Protein AF-A0A2Z6N2M5-F1 (afdb_monomer)

InterPro domains:
  IPR001087 GDSL lipase/esterase [PF00657] (26-125)
  IPR036514 SGNH hydrolase superfamily [G3DSA:3.40.50.1110] (1-129)
  IPR051238 GDSL esterase/lipase [PTHR45650] (2-128)

Radius of gyration: 15.36 Å; Cα contacts (8 Å, |Δi|>4): 194; chains: 1; bounding box: 39×28×41 Å

pLDDT: mean 81.51, std 12.8, range [43.16, 97.88]

Mean predicted aligned error: 6.92 Å

Structure (mmCIF, N/CA/C/O backbone):
data_AF-A0A2Z6N2M5-F1
#
_entry.id   AF-A0A2Z6N2M5-F1
#
loop_
_atom_site.group_PDB
_atom_site.id
_atom_site.type_symbol
_atom_site.label_atom_id
_atom_site.label_alt_id
_atom_site.label_comp_id
_atom_site.label_asym_id
_atom_site.label_entity_id
_atom_site.label_seq_id
_atom_site.pdbx_PDB_ins_code
_atom_site.Cartn_x
_atom_site.Cartn_y
_atom_site.Cartn_z
_atom_site.occupancy
_atom_site.B_iso_or_equiv
_atom_site.auth_seq_id
_atom_site.auth_comp_id
_atom_site.auth_asym_id
_atom_site.auth_atom_id
_atom_site.pdbx_PDB_model_num
ATOM 1 N N . VAL A 1 1 ? -3.247 -4.335 -8.859 1.00 62.47 1 VAL A N 1
ATOM 2 C CA . VAL A 1 1 ? -2.649 -3.919 -7.562 1.00 62.47 1 VAL A CA 1
ATOM 3 C C . VAL A 1 1 ? -1.385 -3.094 -7.821 1.00 62.47 1 VAL A C 1
ATOM 5 O O . VAL A 1 1 ? -1.059 -2.895 -8.981 1.00 62.47 1 VAL A O 1
ATOM 8 N N . GLY A 1 2 ? -0.730 -2.528 -6.804 1.00 76.81 2 GLY A N 1
ATOM 9 C CA . GLY A 1 2 ? 0.497 -1.729 -6.975 1.00 76.81 2 GLY A CA 1
ATOM 10 C C . GLY A 1 2 ? 0.262 -0.245 -7.291 1.00 76.81 2 GLY A C 1
ATOM 11 O O . GLY A 1 2 ? -0.400 0.107 -8.268 1.00 76.81 2 GLY A O 1
ATOM 12 N N . ASN A 1 3 ? 0.821 0.631 -6.452 1.00 86.31 3 ASN A N 1
ATOM 13 C CA . ASN A 1 3 ? 0.599 2.078 -6.532 1.00 86.31 3 ASN A CA 1
ATOM 14 C C . ASN A 1 3 ? 1.305 2.737 -7.729 1.00 86.31 3 ASN A C 1
ATOM 16 O O . ASN A 1 3 ? 0.807 3.731 -8.247 1.00 86.31 3 ASN A O 1
ATOM 20 N N . ASN A 1 4 ? 2.396 2.159 -8.242 1.00 86.19 4 ASN A N 1
ATOM 21 C CA . ASN A 1 4 ? 3.147 2.719 -9.375 1.00 86.19 4 ASN A CA 1
ATOM 22 C C . ASN A 1 4 ? 2.326 2.863 -10.660 1.00 86.19 4 ASN A C 1
ATOM 24 O O . ASN A 1 4 ? 2.634 3.712 -11.491 1.00 86.19 4 ASN A O 1
ATOM 28 N N . ASN A 1 5 ? 1.263 2.072 -10.822 1.00 84.62 5 ASN A N 1
ATOM 29 C CA . ASN A 1 5 ? 0.389 2.163 -11.993 1.00 84.62 5 ASN A CA 1
ATOM 30 C C . ASN A 1 5 ? -0.408 3.481 -12.032 1.00 84.62 5 ASN A C 1
ATOM 32 O O . ASN A 1 5 ? -0.881 3.872 -13.093 1.00 84.62 5 ASN A O 1
ATOM 36 N N . PHE A 1 6 ? -0.501 4.183 -10.898 1.00 86.06 6 PHE A N 1
ATOM 37 C CA . PHE A 1 6 ? -1.124 5.503 -10.758 1.00 86.06 6 PHE A CA 1
ATOM 38 C C . PHE A 1 6 ? -0.097 6.648 -10.783 1.00 86.06 6 PHE A C 1
ATOM 40 O O . PHE A 1 6 ? -0.462 7.812 -10.650 1.00 86.06 6 PHE A O 1
ATOM 47 N N . LEU A 1 7 ? 1.191 6.333 -10.954 1.00 86.75 7 LEU A N 1
ATOM 48 C CA . LEU A 1 7 ? 2.277 7.304 -11.050 1.00 86.75 7 LEU A CA 1
ATOM 49 C C . LEU A 1 7 ? 2.629 7.519 -12.526 1.00 86.75 7 LEU A C 1
ATOM 51 O O . LEU A 1 7 ? 3.086 6.596 -13.207 1.00 86.75 7 LEU A O 1
ATOM 55 N N . GLN A 1 8 ? 2.411 8.733 -13.034 1.00 87.38 8 GLN A N 1
ATOM 56 C CA . GLN A 1 8 ? 2.562 9.055 -14.457 1.00 87.38 8 GLN A CA 1
ATOM 57 C C . GLN A 1 8 ? 3.958 8.701 -14.986 1.00 87.38 8 GLN A C 1
ATOM 59 O O . GLN A 1 8 ? 4.066 7.999 -15.993 1.00 87.38 8 GLN A O 1
ATOM 64 N N . TYR A 1 9 ? 5.002 9.099 -14.258 1.00 86.12 9 TYR A N 1
ATOM 65 C CA . TYR A 1 9 ? 6.400 9.017 -14.685 1.00 86.12 9 TYR A CA 1
ATOM 66 C C . TYR A 1 9 ? 7.147 7.802 -14.126 1.00 86.12 9 TYR A C 1
ATOM 68 O O . TYR A 1 9 ? 8.353 7.685 -14.317 1.00 86.12 9 TYR A O 1
ATOM 76 N N . SER A 1 10 ? 6.466 6.897 -13.414 1.00 85.81 10 SER A N 1
ATOM 77 C CA . SER A 1 10 ? 7.134 5.724 -12.844 1.00 85.81 10 SER A CA 1
ATOM 78 C C . SER A 1 10 ? 7.596 4.778 -13.945 1.00 85.81 10 SER A C 1
ATOM 80 O O . SER A 1 10 ? 6.794 4.361 -14.782 1.00 85.81 10 SER A O 1
ATOM 82 N N . LEU A 1 11 ? 8.874 4.399 -13.913 1.00 81.38 11 LEU A N 1
ATOM 83 C CA . LEU A 1 11 ? 9.399 3.314 -14.747 1.00 81.38 11 LEU A CA 1
ATOM 84 C C . LEU A 1 11 ? 9.170 1.942 -14.103 1.00 81.38 11 LEU A C 1
ATOM 86 O O . LEU A 1 11 ? 9.079 0.931 -14.793 1.00 81.38 11 LEU A O 1
ATOM 90 N N . ALA A 1 12 ? 9.014 1.900 -12.779 1.00 79.25 12 ALA A N 1
ATOM 91 C CA . ALA A 1 12 ? 8.695 0.689 -12.034 1.00 79.25 12 ALA A CA 1
ATOM 92 C C . ALA A 1 12 ? 7.184 0.417 -12.057 1.00 79.25 12 ALA A C 1
ATOM 94 O O . ALA A 1 12 ? 6.539 0.411 -11.014 1.00 79.25 12 ALA A O 1
ATOM 95 N N . LYS A 1 13 ? 6.594 0.215 -13.238 1.00 78.31 13 LYS A N 1
ATOM 96 C CA . LYS A 1 13 ? 5.185 -0.187 -13.360 1.00 78.31 13 LYS A CA 1
ATOM 97 C C . LYS A 1 13 ? 5.051 -1.700 -13.448 1.00 78.31 13 LYS A C 1
ATOM 99 O O . LYS A 1 13 ? 5.927 -2.400 -13.945 1.00 78.31 13 LYS A O 1
ATOM 104 N N . SER A 1 14 ? 3.929 -2.201 -12.956 1.00 71.06 14 SER A N 1
ATOM 105 C CA . SER A 1 14 ? 3.609 -3.630 -12.917 1.00 71.06 14 SER A CA 1
ATOM 106 C C . SER A 1 14 ? 2.375 -3.968 -13.761 1.00 71.06 14 SER A C 1
ATOM 108 O O . SER A 1 14 ? 1.793 -5.042 -13.618 1.00 71.06 14 SER A O 1
ATOM 110 N N . ASN A 1 15 ? 1.957 -3.044 -14.632 1.00 72.44 15 ASN A N 1
ATOM 111 C CA . ASN A 1 15 ? 0.843 -3.192 -15.569 1.00 72.44 15 ASN A CA 1
ATOM 112 C C . ASN A 1 15 ? 1.293 -3.500 -17.011 1.00 72.44 15 ASN A C 1
ATOM 114 O O . ASN A 1 15 ? 0.517 -3.313 -17.945 1.00 72.44 15 ASN A O 1
ATOM 118 N N . PHE A 1 16 ? 2.536 -3.948 -17.202 1.00 69.81 16 PHE A N 1
ATOM 119 C CA . PHE A 1 16 ? 3.013 -4.380 -18.513 1.00 69.81 16 PHE A CA 1
ATOM 120 C C . PHE A 1 16 ? 2.441 -5.755 -18.907 1.00 69.81 16 PHE A C 1
ATOM 122 O O . PHE A 1 16 ? 2.191 -6.569 -18.015 1.00 69.81 16 PHE A O 1
ATOM 129 N N . PRO A 1 17 ? 2.291 -6.048 -20.215 1.00 59.53 17 PRO A N 1
ATOM 130 C CA . PRO A 1 17 ? 1.614 -7.255 -20.708 1.00 59.53 17 PRO A CA 1
ATOM 131 C C . PRO A 1 17 ? 2.220 -8.583 -20.243 1.00 59.53 17 PRO A C 1
ATOM 133 O O . PRO A 1 17 ? 1.522 -9.586 -20.192 1.00 59.53 17 PRO A O 1
ATOM 136 N N . TRP A 1 18 ? 3.515 -8.605 -19.916 1.00 66.19 18 TRP A N 1
ATOM 137 C CA . TRP A 1 18 ? 4.199 -9.817 -19.461 1.00 66.19 18 TRP A CA 1
ATOM 138 C C . TRP A 1 18 ? 3.990 -10.129 -17.979 1.00 66.19 18 TRP A C 1
ATOM 140 O O . TRP A 1 18 ? 4.227 -11.257 -17.565 1.00 66.19 18 TRP A O 1
ATOM 150 N N . TYR A 1 19 ? 3.530 -9.171 -17.172 1.00 64.00 19 TYR A N 1
ATOM 151 C CA . TYR A 1 19 ? 3.161 -9.444 -15.788 1.00 64.00 19 TYR A CA 1
ATOM 152 C C . TYR A 1 19 ? 1.778 -10.091 -15.739 1.00 64.00 19 TYR A C 1
ATOM 154 O O . TYR A 1 19 ? 0.853 -9.624 -16.385 1.00 64.00 19 TYR A O 1
ATOM 162 N N . GLY A 1 20 ? 1.603 -11.144 -14.940 1.00 58.81 20 GLY A N 1
ATOM 163 C CA . GLY A 1 20 ? 0.319 -11.846 -14.817 1.00 58.81 20 GLY A CA 1
ATOM 164 C C . GLY A 1 20 ? -0.040 -12.819 -15.949 1.00 58.81 20 GLY A C 1
ATOM 165 O O . GLY A 1 20 ? -1.193 -13.237 -16.004 1.00 58.81 20 GLY A O 1
ATOM 166 N N . ILE A 1 21 ? 0.912 -13.207 -16.809 1.00 62.44 21 ILE A N 1
ATOM 167 C CA . ILE A 1 21 ? 0.690 -14.208 -17.874 1.00 62.44 21 ILE A CA 1
ATOM 168 C C . ILE A 1 21 ? 0.097 -15.519 -17.326 1.00 62.44 21 ILE A C 1
ATOM 170 O O . ILE A 1 21 ? -0.770 -16.103 -17.971 1.00 62.44 21 ILE A O 1
ATOM 174 N N . ASP A 1 22 ? 0.491 -15.942 -16.119 1.00 65.88 22 ASP A N 1
ATOM 175 C CA . ASP A 1 22 ? 0.020 -17.200 -15.522 1.00 65.88 22 ASP A CA 1
ATOM 176 C C . ASP A 1 22 ? -1.321 -17.052 -14.767 1.00 65.88 22 ASP A C 1
ATOM 178 O O . ASP A 1 22 ? -1.805 -18.007 -14.155 1.00 65.88 22 ASP A O 1
ATOM 182 N N . TYR A 1 23 ? -1.951 -15.867 -14.777 1.00 61.75 23 TYR A N 1
ATOM 183 C CA . TYR A 1 23 ? -3.311 -15.693 -14.255 1.00 61.75 23 TYR A CA 1
ATOM 184 C C . TYR A 1 23 ? -4.358 -16.079 -15.295 1.00 61.75 23 TYR A C 1
ATOM 186 O O . TYR A 1 23 ? -4.192 -15.854 -16.492 1.00 61.75 23 TYR A O 1
ATOM 194 N N . SER A 1 24 ? -5.506 -16.570 -14.817 1.00 59.69 24 SER A N 1
ATOM 195 C CA . SER A 1 24 ? -6.686 -16.768 -15.662 1.00 59.69 24 SER A CA 1
ATOM 196 C C . SER A 1 24 ? -7.039 -15.460 -16.385 1.00 59.69 24 SER A C 1
ATOM 198 O O . SER A 1 24 ? -7.325 -14.449 -15.741 1.00 59.69 24 SER A O 1
ATOM 200 N N . GLY A 1 25 ? -6.959 -15.475 -17.718 1.0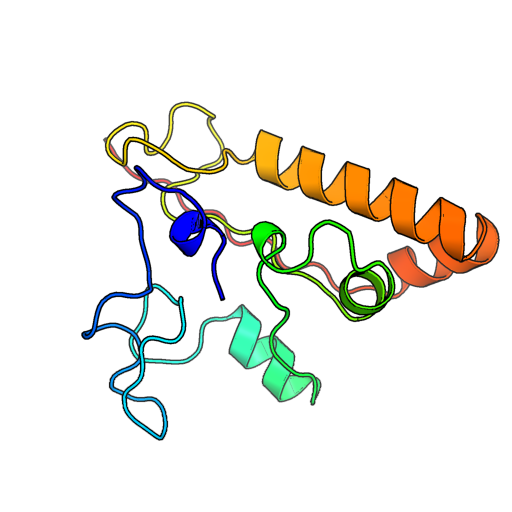0 66.44 25 GLY A N 1
ATOM 201 C CA . GLY A 1 25 ? -7.185 -14.317 -18.587 1.00 66.44 25 GLY A CA 1
ATOM 202 C C . GLY A 1 25 ? -5.928 -13.572 -19.058 1.00 66.44 25 GLY A C 1
ATOM 203 O O . GLY A 1 25 ? -6.066 -12.683 -19.892 1.00 66.44 25 GLY A O 1
ATOM 204 N N . GLY A 1 26 ? -4.726 -13.910 -18.567 1.00 60.09 26 GLY A N 1
ATOM 205 C CA . GLY A 1 26 ? -3.448 -13.368 -19.060 1.00 60.09 26 GLY A CA 1
ATOM 206 C C . GLY A 1 26 ? -3.298 -11.844 -18.944 1.00 60.09 26 GLY A C 1
ATOM 207 O O . GLY A 1 26 ? -2.561 -11.236 -19.716 1.00 60.09 26 GLY A O 1
ATOM 208 N N . GLN A 1 27 ? -4.039 -11.205 -18.030 1.00 61.44 27 GLN A N 1
ATOM 209 C CA . GLN A 1 27 ? -4.042 -9.750 -17.872 1.00 61.44 27 GLN A CA 1
ATOM 210 C C . GLN A 1 27 ? -3.049 -9.276 -16.814 1.00 61.44 27 GLN A C 1
ATOM 212 O O . GLN A 1 27 ? -2.885 -9.889 -15.755 1.00 61.44 27 GLN A O 1
ATOM 217 N N . ALA A 1 28 ? -2.464 -8.103 -17.064 1.00 60.31 28 ALA A N 1
ATOM 218 C CA . ALA A 1 28 ? -1.541 -7.466 -16.144 1.00 60.31 28 ALA A CA 1
ATOM 219 C C . ALA A 1 28 ? -2.201 -7.155 -14.800 1.00 60.31 28 ALA A C 1
ATOM 221 O O . ALA A 1 28 ? -3.036 -6.262 -14.661 1.00 60.31 28 ALA A O 1
ATOM 222 N N . THR A 1 29 ? -1.795 -7.896 -13.772 1.00 64.31 29 THR A N 1
ATOM 223 C CA . THR A 1 29 ? -2.458 -7.824 -12.469 1.00 64.31 29 THR A CA 1
ATOM 224 C C . THR A 1 29 ? -1.947 -6.690 -11.578 1.00 64.31 29 THR A C 1
ATOM 226 O O . THR A 1 29 ? -2.489 -6.442 -10.493 1.00 64.31 29 THR A O 1
ATOM 229 N N . GLY A 1 30 ? -0.902 -5.980 -12.011 1.00 60.81 30 GLY A N 1
ATOM 230 C CA . GLY A 1 30 ? -0.235 -4.969 -11.202 1.00 60.81 30 GLY A CA 1
ATOM 231 C C . GLY A 1 30 ? 0.746 -5.550 -10.174 1.00 60.81 30 GLY A C 1
ATOM 232 O O . GLY A 1 30 ? 1.074 -4.894 -9.183 1.00 60.81 30 GLY A O 1
ATOM 233 N N . ARG A 1 31 ? 1.227 -6.776 -10.395 1.00 70.25 31 ARG A N 1
ATOM 234 C CA . ARG A 1 31 ? 2.240 -7.463 -9.580 1.00 70.25 31 ARG A CA 1
ATOM 235 C C . ARG A 1 31 ? 3.520 -7.597 -10.397 1.00 70.25 31 ARG A C 1
ATOM 237 O O . ARG A 1 31 ? 3.438 -7.884 -11.582 1.00 70.25 31 ARG A O 1
ATOM 244 N N . PHE A 1 32 ? 4.690 -7.436 -9.781 1.00 62.88 32 PHE A N 1
ATOM 245 C CA . PHE A 1 32 ? 5.986 -7.670 -10.443 1.00 62.88 32 PHE A CA 1
ATOM 246 C C . PHE A 1 32 ? 6.302 -9.174 -10.555 1.00 62.88 32 PHE A C 1
ATOM 248 O O . PHE A 1 32 ? 7.364 -9.634 -10.153 1.00 62.88 32 PHE A O 1
ATOM 255 N N . THR A 1 33 ? 5.332 -9.970 -10.997 1.00 63.00 33 THR A N 1
ATOM 256 C CA . THR A 1 33 ? 5.437 -11.425 -11.145 1.00 63.00 33 THR A CA 1
ATOM 257 C C . THR A 1 33 ? 4.358 -11.922 -12.109 1.00 63.00 33 THR A C 1
ATOM 259 O O . THR A 1 33 ? 3.341 -11.254 -12.320 1.00 63.00 33 THR A O 1
ATOM 262 N N . ASN A 1 34 ? 4.566 -13.107 -12.678 1.00 60.06 34 ASN A N 1
ATOM 263 C CA . ASN A 1 34 ? 3.569 -13.797 -13.494 1.00 60.06 34 ASN A CA 1
ATOM 264 C C . ASN A 1 34 ? 2.485 -14.465 -12.636 1.00 60.06 34 ASN A C 1
ATOM 266 O O . ASN A 1 34 ? 1.411 -14.763 -13.147 1.00 60.06 34 ASN A O 1
ATOM 270 N N . GLY A 1 35 ? 2.732 -14.619 -11.327 1.00 60.25 35 GLY A N 1
ATOM 271 C CA . GLY A 1 35 ? 1.868 -15.340 -10.398 1.00 60.25 35 GLY A CA 1
ATOM 272 C C . GLY A 1 35 ? 1.455 -14.558 -9.143 1.00 60.25 35 GLY A C 1
ATOM 273 O O . GLY A 1 35 ? 1.370 -13.327 -9.098 1.00 60.25 35 GLY A O 1
ATOM 274 N N . ARG A 1 36 ? 1.108 -15.295 -8.091 1.00 65.00 36 ARG A N 1
ATOM 275 C CA . ARG A 1 36 ? 0.686 -14.744 -6.795 1.00 65.00 36 ARG A CA 1
ATOM 276 C C . ARG A 1 36 ? 1.884 -14.195 -6.020 1.00 65.00 36 ARG A C 1
ATOM 278 O O . ARG A 1 36 ? 2.890 -14.877 -5.873 1.00 65.00 36 ARG A O 1
ATOM 285 N N . THR A 1 37 ? 1.769 -12.974 -5.498 1.00 70.19 37 THR A N 1
ATOM 286 C CA . THR A 1 37 ? 2.705 -12.449 -4.492 1.00 70.19 37 THR A CA 1
ATOM 287 C C . THR A 1 37 ? 2.478 -13.140 -3.147 1.00 70.19 37 THR A C 1
ATOM 289 O O . THR A 1 37 ? 1.431 -13.748 -2.918 1.00 70.19 37 THR A O 1
ATOM 292 N N . ILE A 1 38 ? 3.427 -13.000 -2.217 1.00 67.19 38 ILE A N 1
ATOM 293 C CA . ILE A 1 38 ? 3.263 -13.488 -0.837 1.00 67.19 38 ILE A CA 1
ATOM 294 C C . ILE A 1 38 ? 1.978 -12.923 -0.211 1.00 67.19 38 ILE A C 1
ATOM 296 O O . ILE A 1 38 ? 1.230 -13.670 0.415 1.00 67.19 38 ILE A O 1
ATOM 300 N N . GLY A 1 39 ? 1.669 -11.646 -0.464 1.00 68.69 39 GLY A N 1
ATOM 301 C CA . GLY A 1 39 ? 0.415 -11.030 -0.030 1.00 68.69 39 GLY A CA 1
ATOM 302 C C . GLY A 1 39 ? -0.818 -11.767 -0.561 1.00 68.69 39 GLY A C 1
ATOM 303 O O . GLY A 1 39 ? -1.740 -12.031 0.198 1.00 68.69 39 GLY A O 1
ATOM 304 N N . ASP A 1 40 ? -0.808 -12.199 -1.823 1.00 67.44 40 ASP A N 1
ATOM 305 C CA . ASP A 1 40 ? -1.926 -12.949 -2.414 1.00 67.44 40 ASP A CA 1
ATOM 306 C C . ASP A 1 40 ? -2.059 -14.361 -1.860 1.00 67.44 40 ASP A C 1
ATOM 308 O O . ASP A 1 40 ? -3.170 -14.872 -1.735 1.00 67.44 40 ASP A O 1
ATOM 312 N N . ILE A 1 41 ? -0.936 -15.008 -1.546 1.00 71.31 41 ILE A N 1
ATOM 313 C CA . ILE A 1 41 ? -0.937 -16.328 -0.910 1.00 71.31 41 ILE A CA 1
ATOM 314 C C . ILE A 1 41 ? -1.542 -16.210 0.490 1.00 71.31 41 ILE A C 1
ATOM 316 O O . ILE A 1 41 ? -2.398 -17.018 0.845 1.00 71.31 41 ILE A O 1
ATOM 320 N N . ILE A 1 42 ? -1.154 -15.184 1.254 1.00 71.62 42 ILE A N 1
ATOM 321 C CA . ILE A 1 42 ? -1.729 -14.889 2.571 1.00 71.62 42 ILE A CA 1
ATOM 322 C C . ILE A 1 42 ? -3.229 -14.605 2.436 1.00 71.62 42 ILE A C 1
ATOM 324 O O . ILE A 1 42 ? -4.029 -15.282 3.076 1.00 71.62 42 ILE A O 1
ATOM 328 N N . SER A 1 43 ? -3.629 -13.691 1.545 1.00 71.75 43 SER A N 1
ATOM 329 C CA . SER A 1 43 ? -5.041 -13.379 1.299 1.00 71.75 43 SER A CA 1
ATOM 330 C C . SER A 1 43 ? -5.843 -14.623 0.906 1.00 71.75 43 SER A C 1
ATOM 332 O O . SER A 1 43 ? -6.912 -14.868 1.456 1.00 71.75 43 SER A O 1
ATOM 334 N N . SER A 1 44 ? -5.294 -15.475 0.036 1.00 75.75 44 SER A N 1
ATOM 335 C CA . SER A 1 44 ? -5.935 -16.730 -0.363 1.00 75.75 44 SER A CA 1
ATOM 336 C C . SER A 1 44 ? -6.117 -17.705 0.791 1.00 75.75 44 SER A C 1
ATOM 338 O O . SER A 1 44 ? -7.140 -18.378 0.837 1.00 75.75 44 SER A O 1
ATOM 340 N N . LYS A 1 45 ? -5.129 -17.824 1.684 1.00 77.44 45 LYS A N 1
ATOM 341 C CA . LYS A 1 45 ? -5.219 -18.709 2.854 1.00 77.44 45 LYS A CA 1
ATOM 342 C C . LYS A 1 45 ? -6.230 -18.203 3.878 1.00 77.44 45 LYS A C 1
ATOM 344 O O . LYS A 1 45 ? -6.844 -19.007 4.563 1.00 77.44 45 LYS A O 1
ATOM 349 N N . LEU A 1 46 ? -6.413 -16.888 3.950 1.00 77.19 46 LEU A N 1
ATOM 350 C CA . LEU A 1 46 ? -7.405 -16.239 4.806 1.00 77.19 46 LEU A CA 1
ATOM 351 C C . LEU A 1 46 ? -8.799 -16.162 4.162 1.00 77.19 46 LEU A C 1
ATOM 353 O O . LEU A 1 46 ? -9.730 -15.684 4.800 1.00 77.19 46 LEU A O 1
ATOM 357 N N . GLY A 1 47 ? -8.954 -16.598 2.905 1.00 78.25 47 GLY A N 1
ATOM 358 C CA . GLY A 1 47 ? -10.219 -16.504 2.172 1.00 78.25 47 GLY A CA 1
ATOM 359 C C . GLY A 1 47 ? -10.636 -15.069 1.823 1.00 78.25 47 GLY A C 1
ATOM 360 O O . GLY A 1 47 ? -11.808 -14.827 1.550 1.00 78.25 47 GLY A O 1
ATOM 361 N N . ILE A 1 48 ? -9.699 -14.117 1.827 1.00 77.38 48 ILE A N 1
ATOM 362 C CA . ILE A 1 48 ? -9.954 -12.702 1.525 1.00 77.38 48 ILE A CA 1
ATOM 363 C C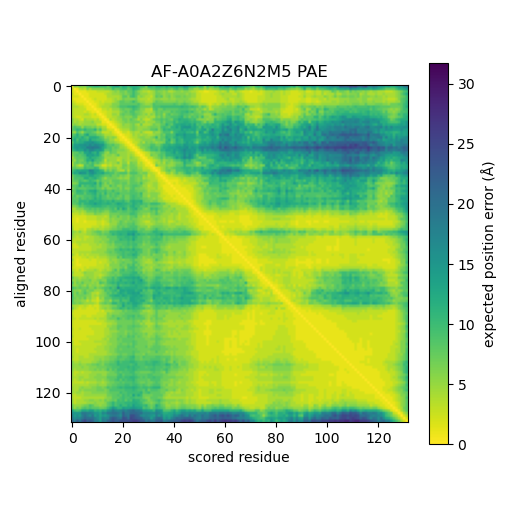 . ILE A 1 48 ? -9.409 -12.321 0.145 1.00 77.38 48 ILE A C 1
ATOM 365 O O . ILE A 1 48 ? -8.466 -12.921 -0.376 1.00 77.38 48 ILE A O 1
ATOM 369 N N . GLN A 1 49 ? -9.993 -11.288 -0.458 1.00 76.38 49 GLN A N 1
ATOM 370 C CA . GLN A 1 49 ? -9.489 -10.730 -1.710 1.00 76.38 49 GLN A CA 1
ATOM 371 C C . GLN A 1 49 ? -8.201 -9.931 -1.465 1.00 76.38 49 GLN A C 1
ATOM 373 O O . GLN A 1 49 ? -8.036 -9.294 -0.426 1.00 76.38 49 GLN A O 1
ATOM 378 N N . SER A 1 50 ? -7.293 -9.931 -2.446 1.00 77.56 50 SER A N 1
ATOM 379 C CA . SER A 1 50 ? -6.122 -9.050 -2.411 1.00 77.56 50 SER A CA 1
ATOM 380 C C . SER A 1 50 ? -6.563 -7.583 -2.319 1.00 77.56 50 SER A C 1
ATOM 382 O O . SER A 1 50 ? -7.390 -7.154 -3.130 1.00 77.56 50 SER A O 1
ATOM 384 N N . PRO A 1 51 ? -5.965 -6.785 -1.422 1.00 84.62 51 PRO A N 1
ATOM 385 C CA . PRO A 1 51 ? -6.356 -5.396 -1.245 1.00 84.62 51 PRO A CA 1
ATOM 386 C C . PRO A 1 51 ? -6.028 -4.529 -2.477 1.00 84.62 51 PRO A C 1
ATOM 388 O O . PRO A 1 51 ? -5.023 -4.775 -3.164 1.00 84.62 51 PRO A O 1
ATOM 391 N N . PRO A 1 52 ? -6.844 -3.496 -2.765 1.00 89.56 52 PRO A N 1
ATOM 392 C CA . PRO A 1 52 ? -6.585 -2.534 -3.833 1.00 89.56 52 PRO A CA 1
ATOM 393 C C . PRO A 1 52 ? -5.355 -1.669 -3.527 1.00 89.56 52 PRO A C 1
ATOM 395 O O . PRO A 1 52 ? -4.921 -1.558 -2.383 1.00 89.56 52 PRO A O 1
ATOM 398 N N . ALA A 1 53 ? -4.790 -1.023 -4.549 1.00 90.06 53 ALA A N 1
ATOM 399 C CA . ALA A 1 53 ? -3.726 -0.037 -4.345 1.00 90.06 53 ALA A CA 1
ATOM 400 C C . ALA A 1 53 ? -4.293 1.224 -3.672 1.00 90.06 53 ALA A C 1
ATOM 402 O O . ALA A 1 53 ? -5.350 1.698 -4.083 1.00 90.06 53 ALA A O 1
ATOM 403 N N . TYR A 1 54 ? -3.596 1.797 -2.693 1.00 93.19 54 TYR A N 1
ATOM 404 C CA . TYR A 1 54 ? -4.039 3.005 -1.987 1.00 93.19 54 TYR A CA 1
ATOM 405 C C . TYR A 1 54 ? -4.413 4.155 -2.934 1.00 93.19 54 TYR A C 1
ATOM 407 O O . TYR A 1 54 ? -5.486 4.737 -2.794 1.00 93.19 54 TYR A O 1
ATOM 415 N N . LEU A 1 55 ? -3.598 4.415 -3.962 1.00 92.50 55 LEU A N 1
ATOM 416 C CA . LEU A 1 55 ? -3.861 5.469 -4.951 1.00 92.50 55 LEU A CA 1
ATOM 417 C C . LEU A 1 55 ? -5.110 5.227 -5.820 1.00 92.50 55 LEU A C 1
ATOM 419 O O . LEU A 1 55 ? -5.592 6.161 -6.450 1.00 92.50 55 LEU A O 1
ATOM 423 N N . SER A 1 56 ? -5.667 4.011 -5.825 1.00 91.75 56 SER A N 1
ATOM 424 C CA . SER A 1 56 ? -6.937 3.706 -6.505 1.00 91.75 56 SER A CA 1
ATOM 425 C C . SER A 1 56 ? -8.178 4.004 -5.659 1.00 91.75 56 SER A C 1
ATOM 427 O O . SER A 1 56 ? -9.274 4.117 -6.199 1.00 91.75 56 SER A O 1
ATOM 429 N N . VAL A 1 57 ? -8.018 4.125 -4.336 1.00 90.44 57 VAL A N 1
ATOM 430 C CA . VAL A 1 57 ? -9.116 4.302 -3.371 1.00 90.44 57 VAL A CA 1
ATOM 431 C C . VAL A 1 57 ? -8.827 5.354 -2.280 1.00 90.44 57 VAL A C 1
ATOM 433 O O . VAL A 1 57 ? -9.283 5.181 -1.150 1.00 90.44 57 VAL A O 1
ATOM 436 N N . PRO A 1 58 ? -8.117 6.468 -2.552 1.00 81.62 58 PRO A N 1
ATOM 437 C CA . PRO A 1 58 ? -7.561 7.327 -1.498 1.00 81.62 58 PRO A CA 1
ATOM 438 C C . PRO A 1 58 ? -8.612 8.001 -0.599 1.00 81.62 58 PRO A C 1
ATOM 440 O O . PRO A 1 58 ? -8.278 8.457 0.490 1.00 81.62 58 PRO A O 1
ATOM 443 N N . GLN A 1 59 ? -9.873 8.073 -1.035 1.00 87.38 59 GLN A N 1
ATOM 444 C CA . GLN A 1 59 ? -10.981 8.689 -0.292 1.00 87.38 59 GLN A CA 1
ATOM 445 C C . GLN A 1 59 ? -12.106 7.703 0.060 1.00 87.38 59 GLN A C 1
ATOM 447 O O . GLN A 1 59 ? -13.076 8.079 0.714 1.00 87.38 59 GLN A O 1
ATOM 452 N N . ASN A 1 60 ? -12.002 6.436 -0.350 1.00 92.75 60 ASN A N 1
ATOM 453 C CA . ASN A 1 60 ? -13.042 5.445 -0.084 1.00 92.75 60 ASN A CA 1
ATOM 454 C C . ASN A 1 60 ? -12.769 4.744 1.252 1.00 92.75 60 ASN A C 1
ATOM 456 O O . ASN A 1 60 ? -12.138 3.689 1.295 1.00 92.75 60 ASN A O 1
ATOM 460 N N . VAL A 1 61 ? -13.256 5.330 2.348 1.00 92.94 61 VAL A N 1
ATOM 461 C CA . VAL A 1 61 ? -13.011 4.812 3.706 1.00 92.94 61 VAL A CA 1
ATOM 462 C C . VAL A 1 61 ? -13.545 3.386 3.893 1.00 92.94 61 VAL A C 1
ATOM 464 O O . VAL A 1 61 ? -12.918 2.597 4.590 1.00 92.94 61 VAL A O 1
ATOM 467 N N . ASP A 1 62 ? -14.642 3.007 3.229 1.00 93.44 62 ASP A N 1
ATOM 468 C CA . ASP A 1 62 ? -15.161 1.631 3.288 1.00 93.44 62 ASP A CA 1
ATOM 469 C C . ASP A 1 62 ? -14.218 0.619 2.637 1.00 93.44 62 ASP A C 1
ATOM 471 O O . ASP A 1 62 ? -14.066 -0.497 3.132 1.00 93.44 62 ASP A O 1
ATOM 475 N N . ALA A 1 63 ? -13.555 1.005 1.545 1.00 90.81 63 ALA A N 1
ATOM 476 C CA . ALA A 1 63 ? -12.501 0.191 0.953 1.00 90.81 63 ALA A CA 1
ATOM 477 C C . ALA A 1 63 ? -11.274 0.118 1.874 1.00 90.81 63 ALA A C 1
ATOM 479 O O . ALA A 1 63 ? -10.719 -0.963 2.047 1.00 90.81 63 ALA A O 1
ATOM 480 N N . LEU A 1 64 ? -10.889 1.230 2.514 1.00 92.62 64 LEU A N 1
ATOM 481 C CA . LEU A 1 64 ? -9.754 1.262 3.442 1.00 92.62 64 LEU A CA 1
ATOM 482 C C . LEU A 1 64 ? -9.963 0.339 4.655 1.00 92.62 64 LEU A C 1
ATOM 484 O O . LEU A 1 64 ? -9.036 -0.376 5.025 1.00 92.62 64 LEU A O 1
ATOM 488 N N . ILE A 1 65 ? -11.177 0.297 5.220 1.00 92.81 65 ILE A N 1
ATOM 489 C CA . ILE A 1 65 ? -11.543 -0.600 6.335 1.00 92.81 65 ILE A CA 1
ATOM 490 C C . ILE A 1 65 ? -11.429 -2.078 5.930 1.00 92.81 65 ILE A C 1
ATOM 492 O O . ILE A 1 65 ? -11.074 -2.923 6.744 1.00 92.81 65 ILE A O 1
ATOM 496 N N . LYS A 1 66 ? -11.708 -2.418 4.667 1.00 90.50 66 LYS A N 1
ATOM 497 C CA . LYS A 1 66 ? -11.583 -3.799 4.164 1.00 90.50 66 LYS A CA 1
ATOM 498 C C . LYS A 1 66 ? -10.133 -4.221 3.902 1.00 90.50 66 LYS A C 1
ATOM 500 O O . LYS A 1 66 ? -9.880 -5.405 3.693 1.00 90.50 66 LYS A O 1
ATOM 505 N N . GLY A 1 67 ? -9.195 -3.275 3.913 1.00 89.31 67 GLY A N 1
ATOM 506 C CA . GLY A 1 67 ? -7.777 -3.498 3.658 1.00 89.31 67 GLY 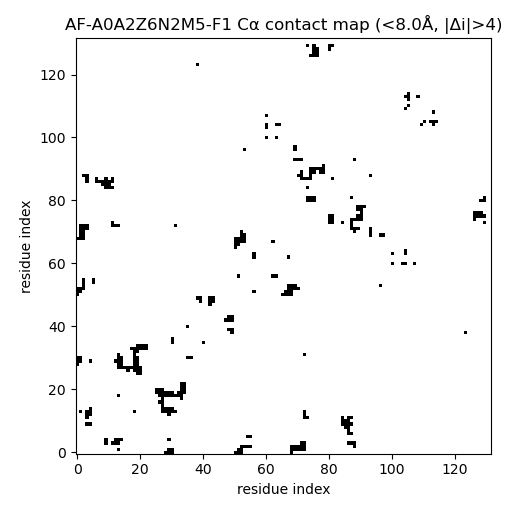A CA 1
ATOM 507 C C . GLY A 1 67 ? -7.297 -2.806 2.385 1.00 89.31 67 GLY A C 1
ATOM 508 O O . GLY A 1 67 ? -8.017 -2.673 1.398 1.00 89.31 67 GLY A O 1
ATOM 509 N N . VAL A 1 68 ? -6.039 -2.369 2.397 1.00 91.88 68 VAL A N 1
ATOM 510 C CA . VAL A 1 68 ? -5.446 -1.563 1.324 1.00 91.88 68 VAL A CA 1
ATOM 511 C C . VAL A 1 68 ? -3.947 -1.849 1.195 1.00 91.88 68 VAL A C 1
ATOM 513 O O . VAL A 1 68 ? -3.271 -2.176 2.168 1.00 91.88 68 VAL A O 1
ATOM 516 N N . ASN A 1 69 ? -3.426 -1.748 -0.025 1.00 90.50 69 ASN A N 1
ATOM 517 C CA . ASN A 1 69 ? -2.025 -1.970 -0.354 1.00 90.50 69 ASN A CA 1
ATOM 518 C C . ASN A 1 69 ? -1.301 -0.633 -0.577 1.00 90.50 69 ASN A C 1
ATOM 520 O O . ASN A 1 69 ? -1.586 0.083 -1.542 1.00 90.50 69 ASN A O 1
ATOM 524 N N . TYR A 1 70 ? -0.321 -0.329 0.274 1.00 91.75 70 TYR A N 1
ATOM 525 C CA . TYR A 1 70 ? 0.527 0.863 0.158 1.00 91.75 70 TYR A CA 1
ATOM 526 C C . TYR A 1 70 ? 1.800 0.634 -0.662 1.00 91.75 70 TYR A C 1
ATOM 528 O O . TYR A 1 70 ? 2.449 1.599 -1.040 1.00 91.75 70 TYR A O 1
ATOM 536 N N . ALA A 1 71 ? 2.141 -0.612 -0.995 1.00 88.00 71 ALA A N 1
ATOM 537 C CA . ALA A 1 71 ? 3.409 -0.946 -1.627 1.00 88.00 71 ALA A CA 1
ATOM 538 C C . ALA A 1 71 ? 3.628 -0.215 -2.962 1.00 88.00 71 ALA A C 1
ATOM 540 O O . ALA A 1 71 ? 2.715 -0.066 -3.789 1.00 88.00 71 ALA A O 1
ATOM 541 N N . SER A 1 72 ? 4.882 0.178 -3.174 1.00 87.62 72 SER A N 1
ATOM 542 C CA . SER A 1 72 ? 5.392 0.751 -4.414 1.00 87.62 72 SER A CA 1
ATOM 543 C C . SER A 1 72 ? 6.663 0.017 -4.837 1.00 87.62 72 SER A C 1
ATOM 545 O O . SER A 1 72 ? 7.608 -0.105 -4.061 1.00 87.62 72 SER A O 1
ATOM 547 N N . GLY A 1 73 ? 6.698 -0.451 -6.082 1.00 83.81 73 GLY A N 1
ATOM 548 C CA . GLY A 1 73 ? 7.885 -1.032 -6.699 1.00 83.81 73 GLY A CA 1
ATOM 549 C C . GLY A 1 73 ? 9.035 -0.033 -6.763 1.00 83.81 73 GLY A C 1
ATOM 550 O O . GLY A 1 73 ? 8.816 1.173 -6.923 1.00 83.81 73 GLY A O 1
ATOM 551 N N . GLY A 1 74 ? 10.252 -0.551 -6.604 1.00 80.31 74 GLY A N 1
ATOM 552 C CA . GLY A 1 74 ? 11.483 0.236 -6.556 1.00 80.31 74 GLY A CA 1
ATOM 553 C C . GLY A 1 74 ? 11.721 0.973 -5.235 1.00 80.31 74 GLY A C 1
ATOM 554 O O . GLY A 1 74 ? 12.765 1.595 -5.087 1.00 80.31 74 GLY A O 1
ATOM 555 N N . ALA A 1 75 ? 10.795 0.932 -4.272 1.00 81.94 75 ALA A N 1
ATOM 556 C CA . ALA A 1 75 ? 11.024 1.498 -2.946 1.00 81.94 75 ALA A CA 1
ATOM 557 C C . ALA A 1 75 ? 11.912 0.573 -2.097 1.00 81.94 75 ALA A C 1
ATOM 559 O O . ALA A 1 75 ? 11.793 -0.651 -2.165 1.00 81.94 75 ALA A O 1
ATOM 560 N N . GLY A 1 76 ? 12.775 1.166 -1.274 1.00 79.31 76 GLY A N 1
ATOM 561 C CA . GLY A 1 76 ? 13.552 0.473 -0.247 1.00 79.31 76 GLY A CA 1
ATOM 562 C C . GLY A 1 76 ? 13.460 1.197 1.092 1.00 79.31 76 GLY A C 1
ATOM 563 O O . GLY A 1 76 ? 12.672 2.129 1.237 1.00 79.31 76 GLY A O 1
ATOM 564 N N . ILE A 1 77 ? 14.271 0.764 2.062 1.00 80.31 77 ILE A N 1
ATOM 565 C CA . ILE A 1 77 ? 14.325 1.376 3.403 1.00 80.31 77 ILE A CA 1
ATOM 566 C C . ILE A 1 77 ? 14.787 2.834 3.318 1.00 80.31 77 ILE A C 1
ATOM 568 O O . ILE A 1 77 ? 14.255 3.690 4.015 1.00 80.31 77 ILE A O 1
ATOM 572 N N . LEU A 1 78 ? 15.776 3.109 2.464 1.00 81.81 78 LEU A N 1
ATOM 573 C CA . LEU A 1 78 ? 16.286 4.456 2.245 1.00 81.81 78 LEU A CA 1
ATOM 574 C C . LEU A 1 78 ? 15.442 5.171 1.186 1.00 81.81 78 LEU A C 1
ATOM 576 O O . LEU A 1 78 ? 15.093 4.588 0.153 1.00 81.81 78 LEU A O 1
ATOM 580 N N . ASN A 1 79 ? 15.168 6.457 1.406 1.00 80.62 79 ASN A N 1
ATOM 581 C CA . ASN A 1 79 ? 14.402 7.282 0.470 1.00 80.62 79 ASN A CA 1
ATOM 582 C C . ASN A 1 79 ? 15.110 7.460 -0.880 1.00 80.62 79 ASN A C 1
ATOM 584 O O . ASN A 1 79 ? 14.466 7.789 -1.873 1.00 80.62 79 ASN A O 1
ATOM 588 N N . GLU A 1 80 ? 16.412 7.198 -0.950 1.00 78.25 80 GLU A N 1
ATOM 589 C CA . GLU A 1 80 ? 17.230 7.221 -2.160 1.00 78.25 80 GLU A CA 1
ATOM 590 C C . GLU A 1 80 ? 17.183 5.890 -2.931 1.00 78.25 80 GLU A C 1
ATOM 592 O O . GLU A 1 80 ? 17.524 5.835 -4.113 1.00 78.25 80 GLU A O 1
ATOM 597 N N . THR A 1 81 ? 16.735 4.791 -2.311 1.00 79.00 81 THR A N 1
ATOM 598 C CA . THR A 1 81 ? 16.680 3.482 -2.980 1.00 79.00 81 THR A CA 1
ATOM 599 C C . THR A 1 81 ? 15.695 3.520 -4.136 1.00 79.00 81 THR A C 1
ATOM 601 O O . THR A 1 81 ? 14.520 3.769 -3.892 1.00 79.00 81 THR A O 1
ATOM 604 N N . GLY A 1 82 ? 16.149 3.251 -5.364 1.00 73.69 82 GLY A N 1
ATOM 605 C CA . GLY A 1 82 ? 15.301 3.199 -6.561 1.00 73.69 82 GLY A CA 1
ATOM 606 C C . GLY A 1 82 ? 15.051 4.542 -7.251 1.00 73.69 82 GLY A C 1
ATOM 607 O O . GLY A 1 82 ? 14.088 4.662 -8.006 1.00 73.69 82 GLY A O 1
ATOM 608 N N . LEU A 1 83 ? 15.904 5.549 -7.024 1.00 78.44 83 LEU A N 1
ATOM 609 C CA . LEU A 1 83 ? 15.860 6.831 -7.749 1.00 78.44 83 LEU A CA 1
ATOM 610 C C . LEU A 1 83 ? 15.862 6.662 -9.278 1.00 78.44 83 LEU A C 1
ATOM 612 O O . LEU A 1 83 ? 15.174 7.404 -9.975 1.00 78.44 83 LEU A O 1
ATOM 616 N N . TYR A 1 84 ? 16.545 5.637 -9.791 1.00 81.19 84 TYR A N 1
ATOM 617 C CA . TYR A 1 84 ? 16.585 5.307 -11.220 1.00 81.19 84 TYR A CA 1
ATOM 618 C C . TYR A 1 84 ? 15.207 4.998 -11.832 1.00 81.19 84 TYR A C 1
ATOM 620 O O . TYR A 1 84 ? 15.053 5.054 -13.047 1.00 81.19 84 TYR A O 1
ATOM 628 N N . PHE A 1 85 ? 14.183 4.715 -11.016 1.00 79.25 85 PHE A N 1
ATOM 629 C CA . PHE A 1 85 ? 12.817 4.469 -11.490 1.00 79.25 85 PHE A CA 1
ATOM 630 C C . PHE A 1 85 ? 11.983 5.742 -11.703 1.00 79.25 85 PHE A C 1
ATOM 632 O O . PHE A 1 85 ? 10.784 5.634 -11.978 1.00 79.25 85 PHE A O 1
ATOM 639 N N . ILE A 1 86 ? 12.613 6.923 -11.607 1.00 83.88 86 ILE A N 1
ATOM 640 C CA . ILE A 1 86 ? 12.061 8.277 -11.793 1.00 83.88 86 ILE A CA 1
ATOM 641 C C . ILE A 1 86 ? 11.014 8.643 -10.738 1.00 83.88 86 ILE A C 1
ATOM 643 O O . ILE A 1 86 ? 11.213 9.567 -9.955 1.00 83.88 86 ILE A O 1
ATOM 647 N N . GLN A 1 87 ? 9.907 7.906 -10.681 1.00 85.31 87 GLN A N 1
ATOM 648 C CA . GLN A 1 87 ? 8.812 8.144 -9.752 1.00 85.31 87 GLN A CA 1
ATOM 649 C C . GLN A 1 87 ? 8.437 6.855 -9.023 1.00 85.31 87 GLN A C 1
ATOM 651 O O . GLN A 1 87 ? 8.209 5.813 -9.636 1.00 85.31 87 GLN A O 1
ATOM 656 N N . ARG A 1 88 ? 8.346 6.933 -7.699 1.00 87.81 88 ARG A N 1
ATOM 657 C CA . ARG A 1 88 ? 7.898 5.860 -6.802 1.00 87.81 88 ARG A CA 1
ATOM 658 C C . ARG A 1 88 ? 7.410 6.489 -5.502 1.00 87.81 88 ARG A C 1
ATOM 660 O O . ARG A 1 88 ? 7.804 7.612 -5.207 1.00 87.81 88 ARG A O 1
ATOM 667 N N . LEU A 1 89 ? 6.612 5.760 -4.730 1.00 89.81 89 LEU A N 1
ATOM 668 C CA . LEU A 1 89 ? 6.334 6.136 -3.344 1.00 89.81 89 LEU A CA 1
ATOM 669 C C . LEU A 1 89 ? 7.461 5.592 -2.467 1.00 89.81 89 LEU A C 1
ATOM 671 O O . LEU A 1 89 ? 7.666 4.373 -2.428 1.00 89.81 89 LEU A O 1
ATOM 675 N N . THR A 1 90 ? 8.194 6.470 -1.784 1.00 90.25 90 THR A N 1
ATOM 676 C CA . THR A 1 90 ? 9.218 6.046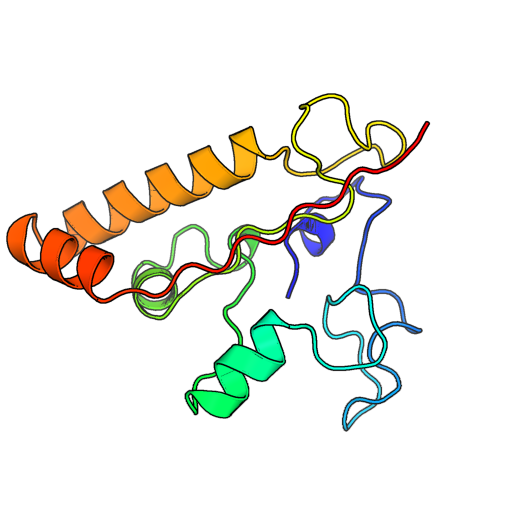 -0.817 1.00 90.25 90 THR A CA 1
ATOM 677 C C . THR A 1 90 ? 8.580 5.288 0.346 1.00 90.25 90 THR A C 1
ATOM 679 O O . THR A 1 90 ? 7.357 5.277 0.497 1.00 90.25 90 THR A O 1
ATOM 682 N N . PHE A 1 91 ? 9.377 4.633 1.193 1.00 89.69 91 PHE A N 1
ATOM 683 C CA . PHE A 1 91 ? 8.806 3.986 2.374 1.00 89.69 91 PHE A CA 1
ATOM 684 C C . PHE A 1 91 ? 8.109 5.001 3.301 1.00 89.69 91 PHE A C 1
ATOM 686 O O . PHE A 1 91 ? 7.025 4.717 3.811 1.00 89.69 91 PHE A O 1
ATOM 693 N N . ASP A 1 92 ? 8.637 6.224 3.403 1.00 90.88 92 ASP A N 1
ATOM 694 C CA . ASP A 1 92 ? 7.986 7.321 4.127 1.00 90.88 92 ASP A CA 1
ATOM 695 C C . ASP A 1 92 ? 6.631 7.710 3.523 1.00 90.88 92 ASP A C 1
ATOM 697 O O . ASP A 1 92 ? 5.660 7.898 4.259 1.00 90.88 92 ASP A O 1
ATOM 701 N N . ASP A 1 93 ? 6.510 7.773 2.194 1.00 93.31 93 ASP A N 1
ATOM 702 C CA . ASP A 1 93 ? 5.226 8.032 1.530 1.00 93.31 93 ASP A CA 1
ATOM 703 C C . ASP A 1 93 ? 4.194 6.938 1.838 1.00 93.31 93 ASP A C 1
ATOM 705 O O . ASP A 1 93 ? 3.004 7.218 2.040 1.00 93.31 93 ASP A O 1
ATOM 709 N N . GLN A 1 94 ? 4.645 5.683 1.906 1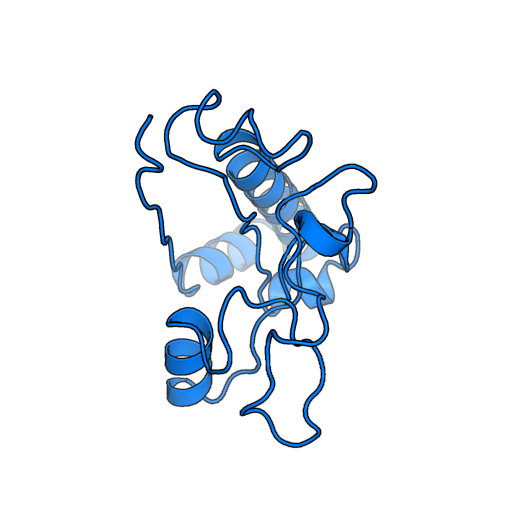.00 93.00 94 GLN A N 1
ATOM 710 C CA . GLN A 1 94 ? 3.803 4.534 2.242 1.00 93.00 94 GLN A CA 1
ATOM 711 C C . GLN A 1 94 ? 3.330 4.609 3.701 1.00 93.00 94 GLN A C 1
ATOM 713 O O . GLN A 1 94 ? 2.136 4.453 3.968 1.00 93.00 94 GLN A O 1
ATOM 718 N N . ILE A 1 95 ? 4.224 4.952 4.637 1.00 93.62 95 ILE A N 1
ATOM 719 C CA . ILE A 1 95 ? 3.880 5.202 6.047 1.00 93.62 95 ILE A CA 1
ATOM 720 C C . ILE A 1 95 ? 2.910 6.382 6.169 1.00 93.62 95 ILE A C 1
ATOM 722 O O . ILE A 1 95 ? 1.932 6.312 6.913 1.00 93.62 95 ILE A O 1
ATOM 726 N N . ASN A 1 96 ? 3.140 7.472 5.438 1.00 95.31 96 ASN A N 1
ATOM 727 C CA . ASN A 1 96 ? 2.270 8.646 5.466 1.00 95.31 96 ASN A CA 1
ATOM 728 C C . ASN A 1 96 ? 0.872 8.332 4.917 1.00 95.31 96 ASN A C 1
ATOM 730 O O . ASN A 1 96 ? -0.127 8.802 5.464 1.00 95.31 96 ASN A O 1
ATOM 734 N N . SER A 1 97 ? 0.780 7.490 3.891 1.00 95.19 97 SER A N 1
ATOM 735 C CA . SER A 1 97 ? -0.496 6.984 3.373 1.00 95.19 97 SER A CA 1
ATOM 736 C C . SER A 1 97 ? -1.228 6.120 4.408 1.00 95.19 97 SER A C 1
ATOM 738 O O . SER A 1 97 ? -2.436 6.277 4.609 1.00 95.19 97 SER A O 1
ATOM 740 N N . PHE A 1 98 ? -0.498 5.274 5.142 1.00 95.00 98 PHE A N 1
ATOM 741 C CA . PHE A 1 98 ? -1.060 4.514 6.259 1.00 95.00 98 PHE A CA 1
ATOM 742 C C . PHE A 1 98 ? -1.552 5.424 7.395 1.00 95.00 98 PHE A C 1
ATOM 744 O O . PHE A 1 98 ? -2.666 5.245 7.884 1.00 95.00 98 PHE A O 1
ATOM 751 N N . LYS A 1 99 ? -0.789 6.460 7.771 1.00 96.06 99 LYS A N 1
ATOM 752 C CA . LYS A 1 99 ? -1.210 7.454 8.777 1.00 96.06 99 LYS A CA 1
ATOM 753 C C . LYS A 1 99 ? -2.508 8.159 8.375 1.00 96.06 99 LYS A C 1
ATOM 755 O O . LYS A 1 99 ? -3.406 8.286 9.203 1.00 96.06 99 LYS A O 1
ATOM 760 N N . LYS A 1 100 ? -2.640 8.570 7.108 1.00 96.19 100 LYS A N 1
ATOM 761 C CA . LYS A 1 100 ? -3.881 9.170 6.581 1.00 96.19 100 LYS A CA 1
ATOM 762 C C . LYS A 1 100 ? -5.061 8.205 6.676 1.00 96.19 100 LYS A C 1
ATOM 764 O O . LYS A 1 100 ? -6.142 8.605 7.096 1.00 96.19 100 LYS A O 1
ATOM 769 N N . THR A 1 101 ? -4.836 6.931 6.364 1.00 95.44 101 THR A N 1
ATOM 770 C CA . THR A 1 101 ? -5.857 5.887 6.512 1.00 95.44 101 THR A CA 1
ATOM 771 C C . THR A 1 101 ? -6.265 5.695 7.967 1.00 95.44 101 THR A C 1
ATOM 773 O O . THR A 1 101 ? -7.457 5.616 8.256 1.00 95.44 101 THR A O 1
ATOM 776 N N . LYS A 1 102 ? -5.300 5.702 8.896 1.00 95.62 102 LYS A N 1
ATOM 777 C CA . LYS A 1 102 ? -5.582 5.637 10.332 1.00 95.62 102 LYS A CA 1
ATOM 778 C C . LYS A 1 102 ? -6.509 6.769 10.763 1.00 95.62 102 LYS A C 1
ATOM 780 O O . LYS A 1 102 ? -7.529 6.503 11.384 1.00 95.62 102 LYS A O 1
ATOM 785 N N . VAL A 1 103 ? -6.197 8.003 10.366 1.00 96.81 103 VAL A N 1
ATOM 786 C CA . VAL A 1 103 ? -7.051 9.166 10.648 1.00 96.81 103 VAL A CA 1
ATOM 787 C C . VAL A 1 103 ? -8.445 8.980 10.050 1.00 96.81 103 VAL A C 1
ATOM 789 O O . VAL A 1 103 ? -9.423 9.095 10.777 1.00 96.81 103 VAL A O 1
ATOM 792 N N . ALA A 1 104 ? -8.554 8.625 8.767 1.00 96.38 104 ALA A N 1
ATOM 793 C CA . ALA A 1 104 ? -9.844 8.477 8.092 1.00 96.38 104 ALA A CA 1
ATOM 794 C C . ALA A 1 104 ? -10.748 7.408 8.737 1.00 96.38 104 ALA A C 1
ATOM 796 O O . ALA A 1 104 ? -11.942 7.638 8.934 1.00 96.38 104 ALA A O 1
ATOM 797 N N . ILE A 1 105 ? -10.183 6.253 9.101 1.00 96.31 105 ILE A N 1
ATOM 798 C CA . ILE A 1 105 ? -10.917 5.177 9.780 1.00 96.31 105 ILE A CA 1
ATOM 799 C C . ILE A 1 105 ? -11.314 5.609 11.193 1.00 96.31 105 ILE A C 1
ATOM 801 O O . ILE A 1 105 ? -12.467 5.417 11.575 1.00 96.31 105 ILE A O 1
ATOM 805 N N . THR A 1 106 ? -10.407 6.237 11.949 1.00 97.56 106 THR A N 1
ATOM 806 C CA . THR A 1 106 ? -10.716 6.755 13.289 1.00 97.56 106 THR A CA 1
ATOM 807 C C . THR A 1 106 ? -11.822 7.804 13.250 1.00 97.56 106 THR A C 1
ATOM 809 O O . THR A 1 106 ? -12.735 7.745 14.067 1.00 97.56 106 THR A O 1
ATOM 812 N N . THR A 1 107 ? -11.806 8.716 12.275 1.00 97.44 107 THR A N 1
ATOM 813 C CA . THR A 1 107 ? -12.875 9.706 12.086 1.00 97.44 107 THR A CA 1
ATOM 814 C C . THR A 1 107 ? -14.219 9.046 11.777 1.00 97.44 107 THR A C 1
ATOM 816 O O . THR A 1 107 ? -15.245 9.523 12.250 1.00 97.44 107 THR A O 1
ATOM 819 N N . LYS A 1 108 ? -14.235 7.949 11.008 1.00 97.00 108 LYS A N 1
ATOM 820 C CA . LYS A 1 108 ? -15.476 7.262 10.625 1.00 97.00 108 LYS A CA 1
ATOM 821 C C . LYS A 1 108 ? -16.045 6.357 11.721 1.00 97.00 108 LYS A C 1
ATOM 823 O O . LYS A 1 108 ? -17.258 6.313 11.891 1.00 97.00 108 LYS A O 1
ATOM 828 N N . LEU A 1 109 ? -15.195 5.600 12.413 1.00 96.56 109 LEU A N 1
ATOM 829 C CA . LEU A 1 109 ? -15.616 4.568 13.370 1.00 96.56 109 LEU A CA 1
ATOM 830 C C . LEU A 1 109 ? -15.604 5.045 14.829 1.00 96.56 109 LEU A C 1
ATOM 832 O O . LEU A 1 109 ? -16.210 4.403 15.685 1.00 96.56 109 LEU A O 1
ATOM 836 N N . GLY A 1 110 ? -14.909 6.144 15.125 1.00 97.50 110 GLY A N 1
ATOM 837 C CA . GLY A 1 110 ? -14.586 6.550 16.488 1.00 97.50 110 GLY A CA 1
ATOM 838 C C . GLY A 1 110 ? -13.383 5.790 17.057 1.00 97.50 110 GLY A C 1
ATOM 839 O O . GLY A 1 110 ? -12.976 4.737 16.562 1.00 97.50 110 GLY A O 1
ATOM 840 N N . GLU A 1 111 ? -12.793 6.337 18.119 1.00 96.88 111 GLU A N 1
ATOM 841 C CA . GLU A 1 111 ? -11.491 5.904 18.642 1.00 96.88 111 GLU A CA 1
A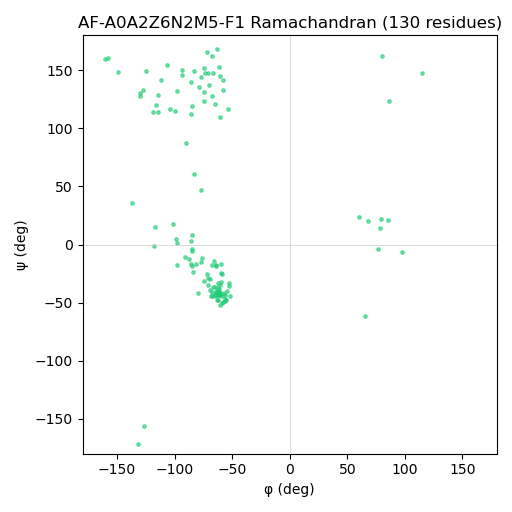TOM 842 C C . GLU A 1 111 ? -11.477 4.450 19.136 1.00 96.88 111 GLU A C 1
ATOM 844 O O . GLU A 1 111 ? -10.604 3.674 18.749 1.00 96.88 111 GLU A O 1
ATOM 849 N N . ALA A 1 112 ? -12.471 4.047 19.932 1.00 97.88 112 ALA A N 1
ATOM 850 C CA . ALA A 1 112 ? -12.535 2.695 20.489 1.00 97.88 112 ALA A CA 1
ATOM 851 C C . ALA A 1 112 ? -12.668 1.618 19.397 1.00 97.88 112 ALA A C 1
ATOM 853 O O . ALA A 1 112 ? -11.925 0.633 19.393 1.00 97.88 112 ALA A O 1
ATOM 854 N N . ALA A 1 113 ? -13.583 1.818 18.442 1.00 97.44 113 ALA A N 1
ATOM 855 C CA . ALA A 1 113 ? -13.809 0.871 17.353 1.00 97.44 113 ALA A CA 1
ATOM 856 C C . ALA A 1 113 ? -12.624 0.827 16.377 1.00 97.44 113 ALA A C 1
ATOM 858 O O . ALA A 1 113 ? -12.230 -0.254 15.942 1.00 97.44 113 ALA A O 1
ATOM 859 N N . ALA A 1 114 ? -12.011 1.976 16.080 1.00 96.88 114 ALA A N 1
ATOM 860 C CA . ALA A 1 114 ? -10.821 2.035 15.241 1.00 96.88 114 ALA A CA 1
ATOM 861 C C . ALA A 1 114 ? -9.616 1.342 15.895 1.00 96.88 114 ALA A C 1
ATOM 863 O O . ALA A 1 114 ? -8.926 0.569 15.237 1.00 96.88 114 ALA A O 1
ATOM 864 N N . ASN A 1 115 ? -9.385 1.544 17.196 1.00 96.69 115 ASN A N 1
ATOM 865 C CA . ASN A 1 115 ? -8.310 0.858 17.916 1.00 96.69 115 ASN A CA 1
ATOM 866 C C . ASN A 1 115 ? -8.500 -0.662 17.909 1.00 96.69 115 ASN A C 1
ATOM 868 O O . ASN A 1 115 ? -7.547 -1.392 17.640 1.00 96.69 115 ASN A O 1
ATOM 872 N N . LYS A 1 116 ? -9.731 -1.144 18.130 1.00 97.00 116 LYS A N 1
ATOM 873 C CA . LYS A 1 116 ? -10.048 -2.571 17.987 1.00 97.00 116 LYS A CA 1
ATOM 874 C C . LYS A 1 116 ? -9.728 -3.069 16.574 1.00 97.00 116 LYS A C 1
ATOM 876 O O . LYS A 1 116 ? -9.008 -4.052 16.429 1.00 97.00 116 LYS A O 1
ATOM 881 N N . HIS A 1 117 ? -10.189 -2.349 15.552 1.00 93.88 117 HIS A N 1
ATOM 882 C CA . HIS A 1 117 ? -9.943 -2.689 14.152 1.00 93.88 117 HIS A CA 1
ATOM 883 C C . HIS A 1 117 ? -8.445 -2.815 13.830 1.00 93.88 117 HIS A C 1
ATOM 885 O O . HIS A 1 117 ? -8.030 -3.800 13.227 1.00 93.88 117 HIS A O 1
ATOM 891 N N . PHE A 1 118 ? -7.612 -1.864 14.268 1.00 94.19 118 PHE A N 1
ATOM 892 C CA . PHE A 1 118 ? -6.169 -1.909 14.007 1.00 94.19 118 PHE A CA 1
ATOM 893 C C . PHE A 1 118 ? -5.425 -2.991 14.792 1.00 94.19 118 PHE A C 1
ATOM 895 O O . PHE A 1 118 ? -4.406 -3.469 14.294 1.00 94.19 118 PHE A O 1
ATOM 902 N N . ASN A 1 119 ? -5.911 -3.370 15.976 1.00 94.00 119 ASN A N 1
ATOM 903 C CA . ASN A 1 119 ? -5.336 -4.454 16.778 1.00 94.00 119 ASN A CA 1
ATOM 904 C C . ASN A 1 119 ? -5.660 -5.841 16.207 1.00 94.00 119 ASN A C 1
ATOM 906 O O . ASN A 1 119 ? -4.861 -6.761 16.348 1.00 94.00 119 ASN A O 1
ATOM 910 N N . GLU A 1 120 ? -6.818 -5.991 15.563 1.00 92.69 120 GLU A N 1
ATOM 911 C CA . GLU A 1 120 ? -7.240 -7.239 14.911 1.00 92.69 120 GLU A CA 1
ATOM 912 C C . GLU A 1 120 ? -6.741 -7.341 13.456 1.00 92.69 120 GLU A C 1
ATOM 914 O O . GLU A 1 120 ? -6.809 -8.408 12.842 1.00 92.69 120 GLU A O 1
ATOM 919 N N . ALA A 1 121 ? -6.231 -6.243 12.891 1.00 90.50 121 ALA A N 1
ATOM 920 C CA . ALA A 1 121 ? -5.714 -6.203 11.531 1.00 90.50 121 ALA A CA 1
ATOM 921 C C . ALA A 1 121 ? -4.384 -6.961 11.386 1.00 90.50 121 ALA A C 1
ATOM 923 O O . ALA A 1 121 ? -3.521 -6.959 12.263 1.00 90.50 121 ALA A O 1
ATOM 924 N N . MET A 1 122 ? -4.187 -7.552 10.208 1.00 88.88 122 MET A N 1
ATOM 925 C CA . MET A 1 122 ? -2.926 -8.171 9.815 1.00 88.88 122 MET A CA 1
ATOM 926 C C . MET A 1 122 ? -2.113 -7.215 8.946 1.00 88.88 122 MET A C 1
ATOM 928 O O . MET A 1 122 ? -2.618 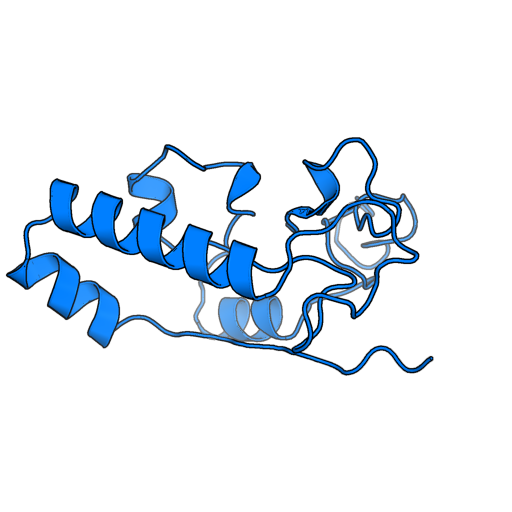-6.674 7.962 1.00 88.88 122 MET A O 1
ATOM 932 N N . TYR A 1 123 ? -0.830 -7.068 9.268 1.00 88.88 123 TYR A N 1
ATOM 933 C CA . TYR A 1 123 ? 0.100 -6.237 8.512 1.00 88.88 123 TYR A CA 1
ATOM 934 C C . TYR A 1 123 ? 1.165 -7.111 7.865 1.00 88.88 123 TYR A C 1
ATOM 936 O O . TYR A 1 123 ? 1.820 -7.911 8.530 1.00 88.88 123 TYR A O 1
ATOM 944 N N . PHE A 1 124 ? 1.356 -6.935 6.561 1.00 85.69 124 PHE A N 1
ATOM 945 C CA . PHE A 1 124 ? 2.442 -7.558 5.820 1.00 85.69 124 PHE A CA 1
ATOM 946 C C . PHE A 1 124 ? 3.362 -6.469 5.272 1.00 85.69 124 PHE A C 1
ATOM 948 O O . PHE A 1 124 ? 2.926 -5.613 4.502 1.00 85.69 124 PHE A O 1
ATOM 955 N N . ILE A 1 125 ? 4.634 -6.512 5.668 1.00 85.31 125 ILE A N 1
ATOM 956 C CA . ILE A 1 125 ? 5.672 -5.590 5.205 1.00 85.31 125 ILE A CA 1
ATOM 957 C C . ILE A 1 125 ? 6.744 -6.422 4.505 1.00 85.31 125 ILE A C 1
ATOM 959 O O . ILE A 1 125 ? 7.422 -7.231 5.132 1.00 85.31 125 ILE A O 1
ATOM 963 N N . GLY A 1 126 ? 6.881 -6.225 3.195 1.00 82.25 126 GLY A N 1
ATOM 964 C CA . GLY A 1 126 ? 7.957 -6.800 2.395 1.00 82.25 126 GLY A CA 1
ATOM 965 C C . GLY A 1 126 ? 8.848 -5.683 1.874 1.00 82.25 126 GLY A C 1
ATOM 966 O O . GLY A 1 126 ? 8.393 -4.869 1.073 1.00 82.25 126 GLY A O 1
ATOM 967 N N . ILE A 1 127 ? 10.099 -5.639 2.328 1.00 79.75 127 ILE A N 1
ATOM 968 C CA . ILE A 1 127 ? 11.096 -4.667 1.873 1.00 79.75 127 ILE A CA 1
ATOM 969 C C . ILE A 1 127 ? 12.341 -5.438 1.448 1.00 79.75 127 ILE A C 1
ATOM 971 O O . ILE A 1 127 ? 12.807 -6.316 2.169 1.00 79.75 127 ILE A O 1
ATOM 975 N N . ALA A 1 128 ? 12.877 -5.102 0.278 1.00 66.38 128 ALA A N 1
ATOM 976 C CA . ALA A 1 128 ? 14.128 -5.649 -0.225 1.00 66.38 128 ALA A CA 1
ATOM 977 C C . ALA A 1 128 ? 15.096 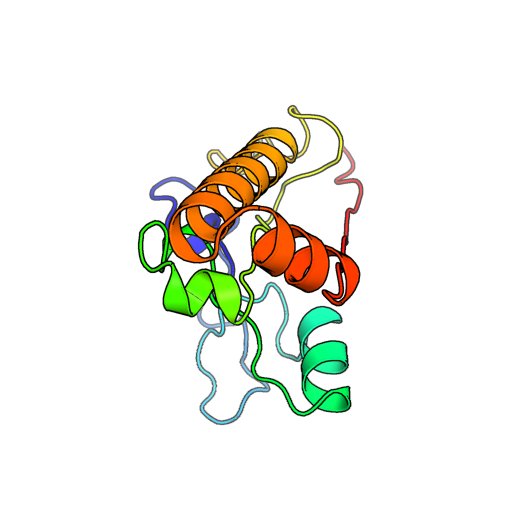-4.511 -0.563 1.00 66.38 128 ALA A C 1
ATOM 979 O O . ALA A 1 128 ? 14.684 -3.411 -0.945 1.00 66.38 128 ALA A O 1
ATOM 980 N N . LEU A 1 129 ? 16.392 -4.782 -0.428 1.00 59.69 129 LEU A N 1
ATOM 981 C CA . LEU A 1 129 ? 17.442 -3.870 -0.862 1.00 59.69 129 LEU A CA 1
ATOM 982 C C . LEU A 1 129 ? 17.529 -3.922 -2.391 1.00 59.69 129 LEU A C 1
ATOM 984 O O . LEU A 1 129 ? 17.736 -4.992 -2.958 1.00 59.69 129 LEU A O 1
ATOM 988 N N . HIS A 1 130 ? 17.393 -2.775 -3.056 1.00 56.50 130 HIS A N 1
ATOM 989 C CA . HIS A 1 130 ? 17.892 -2.647 -4.423 1.00 56.50 130 HIS A CA 1
ATOM 990 C C . HIS A 1 130 ? 19.370 -2.264 -4.317 1.00 56.50 130 HIS A C 1
ATOM 992 O O . HIS A 1 130 ? 19.693 -1.196 -3.791 1.00 56.50 130 HIS A O 1
ATOM 998 N N . GLY A 1 131 ? 20.251 -3.179 -4.728 1.00 47.28 131 GLY A N 1
ATOM 999 C CA . GLY A 1 131 ? 21.692 -2.936 -4.807 1.00 47.28 131 GLY A CA 1
ATOM 1000 C C . GLY A 1 131 ? 22.012 -1.813 -5.794 1.00 47.28 131 GLY A C 1
ATOM 1001 O O . GLY A 1 131 ? 21.223 -1.552 -6.704 1.00 47.28 131 GLY A O 1
ATOM 1002 N N . ARG A 1 132 ? 23.139 -1.133 -5.560 1.00 43.16 132 ARG A N 1
ATOM 1003 C CA . ARG A 1 132 ? 23.701 -0.161 -6.507 1.00 43.16 132 ARG A CA 1
ATOM 1004 C C . ARG A 1 132 ? 24.067 -0.828 -7.824 1.00 43.16 132 ARG A C 1
ATOM 1006 O O . ARG A 1 132 ? 24.522 -1.992 -7.763 1.00 43.16 132 ARG A O 1
#

Foldseek 3Di:
DAPCVVPPQFQQWQQDQCACCVPDPSGRPRDPHVDDDPQRVVCVVVVHDRQEACNVCVPPLVSVLSPHDLDHPQEAPDQCRNVVRVDIQHVVNSVVSVVSSLVSNCVVQPDVVSVVSVVPDDDDDDHDGDDD

Organism: Trifolium subterraneum (NCBI:txid3900)

Secondary structure (DSSP, 8-state):
--GGGG-TT-S--S-STTTTTTSTT----SSSS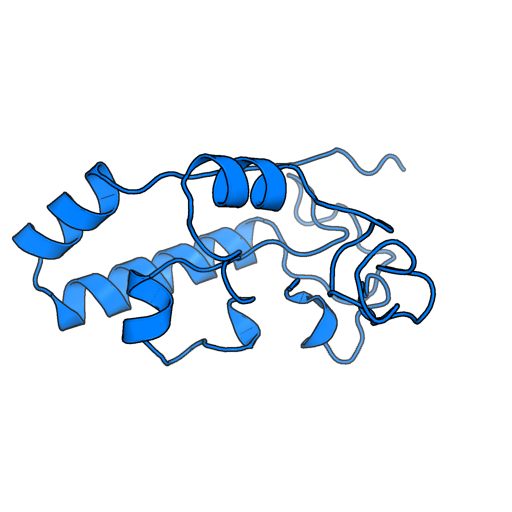SS--HHHHHHHHTT-PPPPBGGGSTT-HHHHHH--B---TT--SSTTTTGGGSS---HHHHHHHHHHHHHHHHHHH-HHHHHHHHHH------------

Sequence (132 aa):
VGNNNFLQYSLAKSNFPWYGIDYSGGQATGRFTNGRTIGDIISSKLGIQSPPAYLSVPQNVDALIKGVNYASGGAGILNETGLYFIQRLTFDDQINSFKKTKVAITTKLGEAAANKHFNEAMYFIGIALHGR

Solvent-accessible surface area (backbone atoms only — not comparable to full-atom values): 7537 Å² total; per-residue (Å²): 64,46,34,22,72,77,39,91,70,24,68,41,50,23,63,47,72,74,19,12,50,76,38,95,84,42,50,44,53,20,39,98,37,39,64,79,52,72,67,41,52,52,22,55,76,71,75,43,78,69,47,50,18,39,81,81,44,80,81,41,59,72,53,52,75,77,39,63,32,61,56,32,54,57,34,16,92,49,78,69,36,48,58,91,28,73,39,64,48,34,47,66,52,31,52,50,53,49,52,53,49,52,50,52,44,27,73,73,58,36,65,70,55,31,52,51,51,62,71,74,51,86,86,86,87,88,80,56,86,73,79,132